Protein AF-A0A9X9INX4-F1 (afdb_monomer)

Nearest PDB structures (foldseek):
  6yf7-assembly1_AA  TM=2.722E-01  e=2.154E-01  Marine phage AC
  8p52-assembly1_A  TM=3.466E-01  e=1.085E+00  Photorhabdus luminescens
  8p51-assembly1_A  TM=3.355E-01  e=1.085E+00  Photorhabdus luminescens
  4akr-assembly2_D  TM=2.369E-01  e=4.981E-01  Dictyostelium discoideum AX2
  6hjl-assembly2_G  TM=2.284E-01  e=3.592E+00  synthetic construct

pLDDT: mean 87.38, std 13.31, range [47.88, 98.44]

Radius of gyration: 17.57 Å; Cα contacts (8 Å, |Δi|>4): 160; chains: 1; bounding box: 27×36×53 Å

Solvent-accessible surface area (backbone atoms only — not comparable to full-atom values): 6172 Å² total; per-residue (Å²): 117,72,64,62,56,51,49,55,51,30,59,75,66,72,48,88,83,85,82,60,66,69,50,77,49,69,43,86,91,72,54,38,27,42,38,39,32,53,40,85,45,92,92,65,50,36,26,35,43,35,45,32,26,60,44,80,44,74,47,88,45,96,95,51,74,57,74,42,77,41,64,76,40,70,36,62,44,66,86,30,48,69,67,56,50,51,52,52,52,51,28,61,75,72,65,37,59,65,59,51,40,70,76,40,97

Foldseek 3Di:
DVVVVVVVVCVVVVHDDDDFDWDKDADPVFGWIWIKTWDDDPVFTKIKIKIFGKDWDFDDDPPDTDTDIDGGDIFMDTRDGPVNVVVLVVCVVVVVVVVVVVVTD

Sequence (105 aa):
MKYLKQIEVAETRKMDIYFSPSLEVENKANKNGLTISAVGDPEDPEFYIFYKRPISVVKKQFFRKPQTVVEDYVSEITGQTKEDVIECLNALIKNDQEFLRRKIA

Organism: Bacteroides fragilis (NCBI:txid817)

Secondary structure (DSSP, 8-state):
-HHHHHHHHHHHTT-------EEEEE-TTT--EEEEEEEE-SSSEEEEEEEEEEEEEE--BTTB--EEEEEEEEEEEEEE-HHHHHHHHHHHHTT-HHHHHHHH-

Mean predicted aligned error: 7.77 Å

Structure (mmCIF, N/CA/C/O backbone):
data_AF-A0A9X9INX4-F1
#
_entry.id   AF-A0A9X9INX4-F1
#
loop_
_atom_site.group_PDB
_atom_site.id
_atom_site.type_symbol
_atom_site.label_atom_id
_atom_site.label_alt_id
_atom_site.label_comp_id
_atom_site.label_asym_id
_atom_site.label_entity_id
_atom_site.label_seq_id
_atom_site.pdbx_PDB_ins_code
_atom_site.Cartn_x
_atom_site.Cartn_y
_atom_site.Cartn_z
_atom_site.occupancy
_atom_site.B_iso_or_equiv
_atom_site.auth_seq_id
_atom_site.auth_comp_id
_atom_site.auth_asym_id
_atom_site.auth_atom_id
_atom_site.pdbx_PDB_model_num
ATOM 1 N N . MET A 1 1 ? -14.206 14.680 -11.399 1.00 47.88 1 MET A N 1
ATOM 2 C CA . MET A 1 1 ? -13.982 15.896 -12.221 1.00 47.88 1 MET A CA 1
ATOM 3 C C . MET A 1 1 ? -12.588 16.528 -12.090 1.00 47.88 1 MET A C 1
ATOM 5 O O . MET A 1 1 ? -12.174 17.180 -13.035 1.00 47.88 1 MET A O 1
ATOM 9 N N . LYS A 1 2 ? -11.834 16.355 -10.988 1.00 54.97 2 LYS A N 1
ATOM 10 C CA . LYS A 1 2 ? -10.494 16.969 -10.832 1.00 54.97 2 LYS A CA 1
ATOM 11 C C . LYS A 1 2 ? -9.425 16.394 -11.783 1.00 54.97 2 LYS A C 1
ATOM 13 O O . LYS A 1 2 ? -8.664 17.165 -12.350 1.00 54.97 2 LYS A O 1
ATOM 18 N N . TYR A 1 3 ? -9.417 15.075 -11.995 1.00 59.03 3 TYR A N 1
ATOM 19 C CA . TYR A 1 3 ? -8.435 14.391 -12.854 1.00 59.03 3 TYR A CA 1
ATOM 20 C C . TYR A 1 3 ? -8.625 14.672 -14.351 1.00 59.03 3 TYR A C 1
ATOM 22 O O . TYR A 1 3 ? -7.649 14.918 -15.044 1.00 59.03 3 TYR A O 1
ATOM 30 N N . LEU A 1 4 ? -9.873 14.751 -14.829 1.00 67.94 4 LEU A N 1
ATOM 31 C CA . LEU A 1 4 ? -10.187 15.128 -16.219 1.00 67.94 4 LEU A C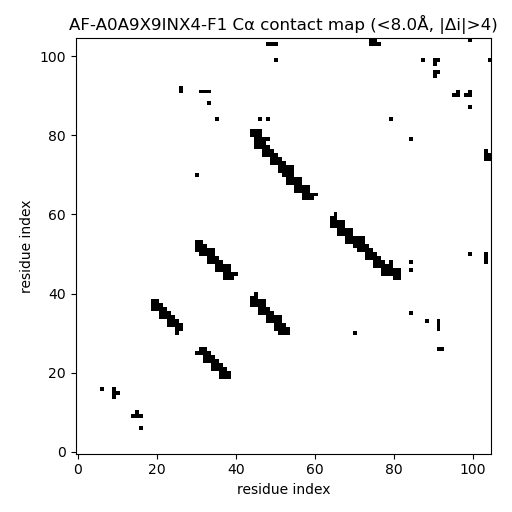A 1
ATOM 32 C C . LEU A 1 4 ? -9.595 16.496 -16.587 1.00 67.94 4 LEU A C 1
ATOM 34 O O . LEU A 1 4 ? -8.911 16.615 -17.593 1.00 67.94 4 LEU A O 1
ATOM 38 N N . LYS A 1 5 ? -9.739 17.494 -15.704 1.00 72.81 5 LYS A N 1
ATOM 39 C CA . LYS A 1 5 ? -9.116 18.814 -15.898 1.00 72.81 5 LYS A CA 1
ATOM 40 C C . LYS A 1 5 ? -7.586 18.772 -15.913 1.00 72.81 5 LYS A C 1
ATOM 42 O O . LYS A 1 5 ? -6.967 19.601 -16.566 1.00 72.81 5 LYS A O 1
ATOM 47 N N . GLN A 1 6 ? -6.959 17.865 -15.165 1.00 70.50 6 GLN A N 1
ATOM 48 C CA . GLN A 1 6 ? -5.498 17.730 -15.160 1.00 70.50 6 GLN A CA 1
ATOM 49 C C . GLN A 1 6 ? -4.988 17.070 -16.446 1.00 70.50 6 GLN A C 1
ATOM 51 O O . GLN A 1 6 ? -3.962 17.501 -16.963 1.00 70.50 6 GLN A O 1
ATOM 56 N N . ILE A 1 7 ? -5.735 16.100 -16.983 1.00 72.31 7 ILE A N 1
ATOM 57 C CA . ILE A 1 7 ? -5.468 15.470 -18.283 1.00 72.31 7 ILE A CA 1
ATOM 58 C C . ILE A 1 7 ? -5.603 16.503 -19.407 1.00 72.31 7 ILE A C 1
ATOM 60 O O . ILE A 1 7 ? -4.660 16.685 -20.167 1.00 72.31 7 ILE A O 1
ATOM 64 N N . GLU A 1 8 ? -6.698 17.271 -19.440 1.00 73.81 8 GLU A N 1
ATOM 65 C CA . GLU A 1 8 ? -6.905 18.346 -20.429 1.00 73.81 8 GLU A CA 1
ATOM 66 C C . GLU A 1 8 ? -5.768 19.388 -20.406 1.00 73.81 8 GLU A C 1
ATOM 68 O O . GLU A 1 8 ? -5.305 19.860 -21.447 1.00 73.81 8 GLU A O 1
ATOM 73 N N . VAL A 1 9 ? -5.276 19.747 -19.213 1.00 76.62 9 VAL A N 1
ATOM 74 C CA . VAL A 1 9 ? -4.145 20.677 -19.057 1.00 76.62 9 VAL A CA 1
ATOM 75 C C . VAL A 1 9 ? -2.829 20.059 -19.535 1.00 76.62 9 VAL A C 1
ATOM 77 O O . VAL A 1 9 ? -2.036 20.764 -20.161 1.00 76.62 9 VAL A O 1
ATOM 80 N N . ALA A 1 10 ? -2.583 18.778 -19.256 1.00 76.00 10 ALA A N 1
ATOM 81 C CA . ALA A 1 10 ? -1.392 18.069 -19.720 1.00 76.00 10 ALA A CA 1
ATOM 82 C C . ALA A 1 10 ? -1.381 17.924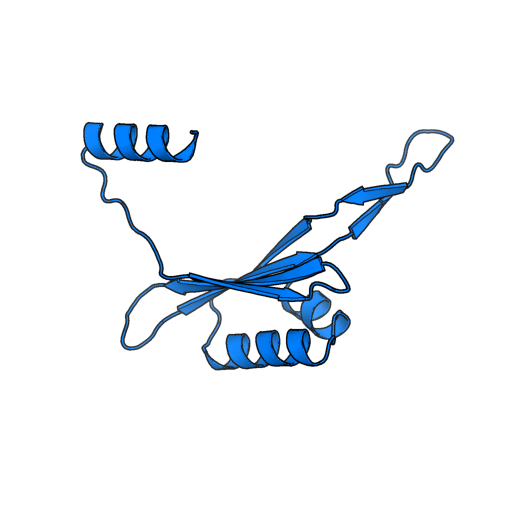 -21.251 1.00 76.00 10 ALA A C 1
ATOM 84 O O . ALA A 1 10 ? -0.370 18.251 -21.874 1.00 76.00 10 ALA A O 1
ATOM 85 N N . GLU A 1 11 ? -2.517 17.572 -21.861 1.00 73.38 11 GLU A N 1
ATOM 86 C CA . GLU A 1 11 ? -2.695 17.531 -23.320 1.00 73.38 11 GLU A CA 1
ATOM 87 C C . GLU A 1 11 ? -2.436 18.904 -23.953 1.00 73.38 11 GLU A C 1
ATOM 89 O O . GLU A 1 11 ? -1.642 19.027 -24.888 1.00 73.38 11 GLU A O 1
ATOM 94 N N . THR A 1 12 ? -3.023 19.968 -23.389 1.00 79.06 12 THR A N 1
ATOM 95 C CA . THR A 1 12 ? -2.820 21.350 -23.864 1.00 79.06 12 THR A CA 1
ATOM 96 C C . THR A 1 12 ? -1.351 21.776 -23.785 1.00 79.06 12 THR A C 1
ATOM 98 O O . THR A 1 12 ? -0.866 22.537 -24.623 1.00 79.06 12 THR A O 1
ATOM 101 N N . ARG A 1 13 ? -0.622 21.289 -22.775 1.00 81.38 13 ARG A N 1
ATOM 102 C CA . ARG A 1 13 ? 0.794 21.607 -22.540 1.00 81.38 13 ARG A CA 1
ATOM 103 C C . ARG A 1 13 ? 1.764 20.630 -23.207 1.00 81.38 13 ARG A C 1
ATOM 105 O O . ARG A 1 13 ? 2.966 20.799 -23.020 1.00 81.38 13 ARG A O 1
ATOM 112 N N . LYS A 1 14 ? 1.272 19.654 -23.983 1.00 79.12 14 LYS A N 1
ATOM 113 C CA . LYS A 1 14 ? 2.072 18.573 -24.590 1.00 79.12 14 LYS A CA 1
ATOM 114 C C . LYS A 1 14 ? 2.964 17.850 -23.571 1.00 79.12 14 LYS A C 1
ATOM 116 O O . LYS A 1 14 ? 4.119 17.551 -23.856 1.00 79.12 14 LYS A O 1
ATOM 121 N N . MET A 1 15 ? 2.451 17.643 -22.362 1.00 79.38 15 MET A N 1
ATOM 122 C CA . MET A 1 15 ? 3.145 16.869 -21.338 1.00 79.38 15 MET A CA 1
ATOM 123 C C . MET A 1 15 ? 2.822 15.390 -21.521 1.00 79.38 15 MET A C 1
ATOM 125 O O . MET A 1 15 ? 1.659 15.037 -21.717 1.00 79.38 15 MET A O 1
ATOM 129 N N . ASP A 1 16 ? 3.834 14.537 -21.401 1.00 75.81 16 ASP A N 1
ATOM 130 C CA . ASP A 1 16 ? 3.619 13.095 -21.357 1.00 75.81 16 ASP A CA 1
ATOM 131 C C . ASP A 1 16 ? 2.861 12.724 -20.077 1.00 75.81 16 ASP A C 1
ATOM 133 O O . ASP A 1 16 ? 3.225 13.131 -18.968 1.00 75.81 16 ASP A O 1
ATOM 137 N N . ILE A 1 17 ? 1.782 11.958 -20.235 1.00 70.62 17 ILE A N 1
ATOM 138 C CA . ILE A 1 17 ? 0.993 11.422 -19.127 1.00 70.62 17 ILE A CA 1
ATOM 139 C C . ILE A 1 17 ? 1.424 9.976 -18.919 1.00 70.62 17 ILE A C 1
ATOM 141 O O . ILE A 1 17 ? 1.172 9.117 -19.762 1.00 70.62 17 ILE A O 1
ATOM 145 N N . TYR A 1 18 ? 2.035 9.708 -17.772 1.00 72.31 18 TYR A N 1
ATOM 146 C CA . TYR A 1 18 ? 2.401 8.360 -17.360 1.00 72.31 18 TYR A CA 1
ATOM 147 C C . TYR A 1 18 ? 1.354 7.819 -16.394 1.00 72.31 18 TYR A C 1
ATOM 149 O O . TYR A 1 18 ? 0.893 8.522 -15.492 1.00 72.31 18 TYR A O 1
ATOM 157 N N . PHE A 1 19 ? 0.992 6.557 -16.576 1.00 76.62 19 PHE A N 1
ATOM 158 C CA . PHE A 1 19 ? 0.157 5.816 -15.646 1.00 76.62 19 PHE A CA 1
ATOM 159 C C . PHE A 1 19 ? 0.822 4.479 -15.353 1.00 76.62 19 PHE A C 1
ATOM 161 O O . PHE A 1 19 ? 1.429 3.871 -16.235 1.00 76.62 19 PHE A O 1
ATOM 168 N N . SER A 1 20 ? 0.695 4.025 -14.114 1.00 85.81 20 SER A N 1
ATOM 169 C CA . SER A 1 20 ? 1.059 2.671 -13.726 1.00 85.81 20 SER A CA 1
ATOM 170 C C . SER A 1 20 ? -0.190 1.807 -13.603 1.00 85.81 20 SER A C 1
ATOM 172 O O . SER A 1 20 ? -1.241 2.295 -13.174 1.00 85.81 20 SER A O 1
ATOM 174 N N . PRO A 1 21 ? -0.115 0.522 -13.977 1.00 91.88 21 PRO A N 1
ATOM 175 C CA . PRO A 1 21 ? -1.140 -0.427 -13.588 1.00 91.88 21 PRO A CA 1
ATOM 176 C C . PRO A 1 21 ? -1.137 -0.573 -12.062 1.00 91.88 21 PRO A C 1
ATOM 178 O O . PRO A 1 21 ? -0.080 -0.731 -11.440 1.00 91.88 21 PRO A O 1
ATOM 181 N N . SER A 1 22 ? -2.333 -0.553 -11.473 1.00 95.12 22 SER A N 1
ATOM 182 C CA . SER A 1 22 ? -2.516 -0.680 -10.028 1.00 95.12 22 SER A CA 1
ATOM 183 C C . SER A 1 22 ? -3.551 -1.742 -9.675 1.00 95.12 22 SER A C 1
ATOM 185 O O . SER A 1 22 ? -4.566 -1.894 -10.356 1.00 95.12 22 SER A O 1
ATOM 187 N N . LEU A 1 23 ? -3.304 -2.444 -8.572 1.00 96.06 23 LEU A N 1
ATOM 188 C CA . LEU A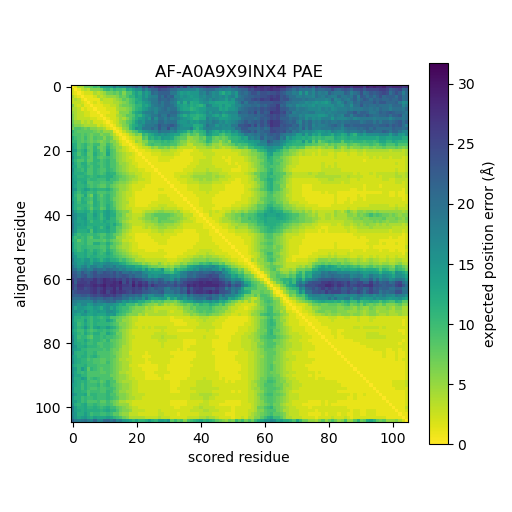 1 23 ? -4.226 -3.378 -7.936 1.00 96.06 23 LEU A CA 1
ATOM 189 C C . LEU A 1 23 ? -4.648 -2.817 -6.579 1.00 96.06 23 LEU A C 1
ATOM 191 O O . LEU A 1 23 ? -3.794 -2.457 -5.777 1.00 96.06 23 LEU A O 1
ATOM 195 N N . GLU A 1 24 ? -5.949 -2.805 -6.299 1.00 97.25 24 GLU A N 1
ATOM 196 C CA . GLU A 1 24 ? -6.492 -2.426 -4.992 1.00 97.25 24 GLU A CA 1
ATOM 197 C C . GLU A 1 24 ? -7.257 -3.596 -4.366 1.00 97.25 24 GLU A C 1
ATOM 199 O O . GLU A 1 24 ? -8.092 -4.231 -5.014 1.00 97.25 24 GLU A O 1
ATOM 204 N N . VAL A 1 25 ? -6.967 -3.880 -3.094 1.00 97.00 25 VAL A N 1
ATOM 205 C CA . VAL A 1 25 ? -7.614 -4.935 -2.307 1.00 97.00 25 VAL A CA 1
ATOM 206 C C . VAL A 1 25 ? -7.994 -4.383 -0.936 1.00 97.00 25 VAL A C 1
ATOM 208 O O . VAL A 1 25 ? -7.137 -3.894 -0.207 1.00 97.00 25 VAL A O 1
ATOM 211 N N . GLU A 1 26 ? -9.267 -4.510 -0.552 1.00 97.12 26 GLU A N 1
ATOM 212 C CA . GLU A 1 26 ? -9.787 -4.085 0.757 1.00 97.12 26 GLU A CA 1
ATOM 213 C C . GLU A 1 26 ? -10.353 -5.278 1.541 1.00 97.12 26 GLU A C 1
ATOM 215 O O . GLU A 1 26 ? -11.171 -6.057 1.040 1.00 97.12 26 GLU A O 1
ATOM 220 N N . ASN A 1 27 ? -9.991 -5.372 2.821 1.00 95.56 27 ASN A N 1
ATOM 221 C CA . ASN A 1 27 ? -10.693 -6.203 3.785 1.00 95.56 27 ASN A CA 1
ATOM 222 C C . ASN A 1 27 ? -11.988 -5.504 4.233 1.00 95.56 27 ASN A C 1
ATOM 224 O O . ASN A 1 27 ? -11.990 -4.589 5.060 1.00 95.56 27 ASN A O 1
ATOM 228 N N . LYS A 1 28 ? -13.122 -5.989 3.720 1.00 93.81 28 LYS A N 1
ATOM 229 C CA . LYS A 1 28 ? -14.448 -5.405 3.978 1.00 93.81 28 LYS A CA 1
ATOM 230 C C . LYS A 1 28 ? -14.856 -5.394 5.455 1.00 93.81 28 LYS A C 1
ATOM 232 O O . LYS A 1 28 ? -15.690 -4.571 5.823 1.00 93.81 28 LYS A O 1
ATOM 237 N N . ALA A 1 29 ? -14.305 -6.284 6.283 1.00 94.62 29 ALA A N 1
ATOM 238 C CA . ALA A 1 29 ? -14.675 -6.392 7.692 1.00 94.62 29 ALA A CA 1
ATOM 239 C C . ALA A 1 29 ? -14.062 -5.280 8.557 1.00 94.62 29 ALA A C 1
ATOM 241 O O . ALA A 1 29 ? -14.639 -4.921 9.578 1.00 94.62 29 ALA A O 1
ATOM 242 N N . ASN A 1 30 ? -12.904 -4.739 8.167 1.00 93.25 30 ASN A N 1
ATOM 243 C CA . ASN A 1 30 ? -12.158 -3.779 8.989 1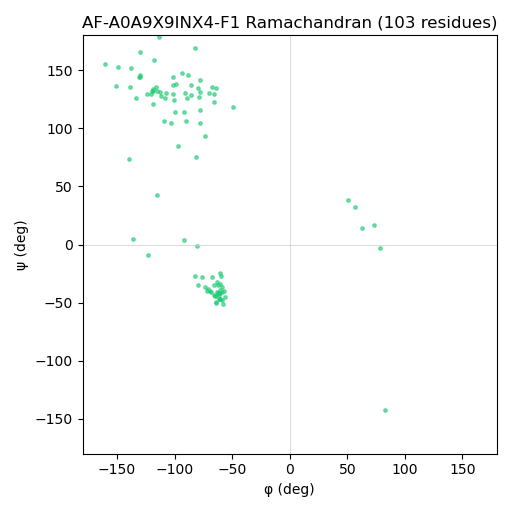.00 93.25 30 ASN A CA 1
ATOM 244 C C . ASN A 1 30 ? -11.599 -2.570 8.224 1.00 93.25 30 ASN A C 1
ATOM 246 O O . ASN A 1 30 ? -10.872 -1.777 8.819 1.00 93.25 30 ASN A O 1
ATOM 250 N N . LYS A 1 31 ? -11.903 -2.441 6.927 1.00 94.44 31 LYS A N 1
ATOM 251 C CA . LYS A 1 31 ? -11.526 -1.301 6.075 1.00 94.44 31 LYS A CA 1
ATOM 252 C C . LYS A 1 31 ? -10.026 -1.089 5.877 1.00 94.44 31 LYS A C 1
ATOM 254 O O . LYS A 1 31 ? -9.614 -0.047 5.381 1.00 94.44 31 LYS A O 1
ATOM 259 N N . ASN A 1 32 ? -9.209 -2.080 6.220 1.00 96.56 32 ASN A N 1
ATOM 260 C CA . ASN A 1 32 ? -7.797 -2.071 5.870 1.00 96.56 32 ASN A CA 1
ATOM 261 C C . ASN A 1 32 ? -7.658 -2.510 4.411 1.00 96.56 32 ASN A C 1
ATOM 263 O O . ASN A 1 32 ? -8.284 -3.488 3.999 1.00 96.56 32 ASN A O 1
ATOM 267 N N . GLY A 1 33 ? -6.842 -1.811 3.635 1.00 97.62 33 GLY A N 1
ATOM 268 C CA . GLY A 1 33 ? -6.648 -2.113 2.227 1.00 97.62 33 GLY A CA 1
ATOM 269 C C . GLY A 1 33 ? -5.259 -1.755 1.734 1.00 97.62 33 GLY A C 1
ATOM 270 O O . GLY A 1 33 ? -4.601 -0.871 2.279 1.00 97.62 33 GLY A O 1
ATOM 271 N N . LEU A 1 34 ? -4.821 -2.465 0.702 1.00 98.25 34 LEU A N 1
ATOM 272 C CA . LEU A 1 34 ? -3.578 -2.200 -0.001 1.00 98.25 34 LEU A CA 1
ATOM 273 C C . LEU A 1 34 ? -3.891 -1.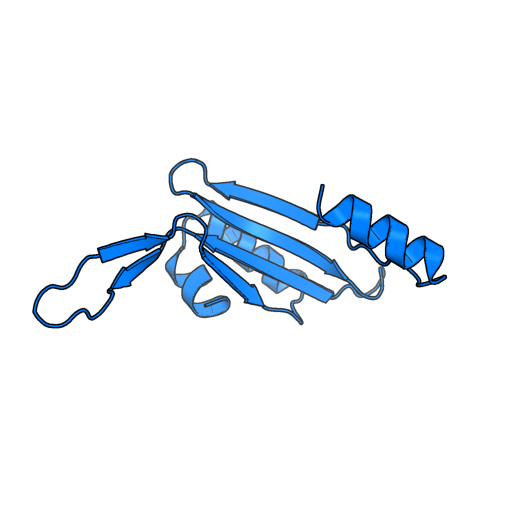782 -1.432 1.00 98.25 34 LEU A C 1
ATOM 275 O O . LEU A 1 34 ? -4.639 -2.473 -2.125 1.00 98.25 34 LEU A O 1
ATOM 279 N N . THR A 1 35 ? -3.272 -0.695 -1.873 1.00 98.12 35 THR A N 1
ATOM 280 C CA . THR A 1 35 ? -3.131 -0.373 -3.293 1.00 98.12 35 THR A CA 1
ATOM 281 C C . THR A 1 35 ? -1.676 -0.597 -3.673 1.00 98.12 35 THR A C 1
ATOM 283 O O . THR A 1 35 ? -0.778 -0.145 -2.970 1.00 98.12 35 THR A O 1
ATOM 286 N N . ILE A 1 36 ? -1.430 -1.319 -4.758 1.00 98.12 36 ILE A N 1
ATOM 287 C CA . ILE A 1 36 ? -0.092 -1.655 -5.241 1.00 98.12 36 ILE A CA 1
ATOM 288 C C . ILE A 1 36 ? 0.012 -1.177 -6.679 1.00 98.12 36 ILE A C 1
ATOM 290 O O . ILE A 1 36 ? -0.847 -1.521 -7.487 1.00 98.12 36 ILE A O 1
ATOM 294 N N . SER A 1 37 ? 1.061 -0.431 -7.001 1.00 97.00 37 SER A N 1
ATOM 295 C CA . SER A 1 37 ? 1.331 0.048 -8.358 1.00 97.00 37 SER A CA 1
ATOM 296 C C . SER A 1 37 ? 2.677 -0.474 -8.836 1.00 97.00 37 SER A C 1
ATOM 298 O O . SER A 1 37 ? 3.664 -0.308 -8.124 1.00 97.00 37 SER A O 1
ATOM 300 N N . ALA A 1 38 ? 2.719 -1.064 -10.032 1.00 95.75 38 ALA A N 1
ATOM 301 C CA . ALA A 1 38 ? 3.973 -1.442 -10.685 1.00 95.75 38 ALA A CA 1
ATOM 302 C C . ALA A 1 38 ? 4.480 -0.269 -11.533 1.00 95.75 38 ALA A C 1
ATOM 304 O O . ALA A 1 38 ? 3.739 0.260 -12.365 1.00 95.75 38 ALA A O 1
ATOM 305 N N . VAL A 1 39 ? 5.718 0.156 -11.311 1.00 93.06 39 VAL A N 1
ATOM 306 C CA . VAL A 1 39 ? 6.356 1.286 -11.995 1.00 93.06 39 VAL A CA 1
ATOM 307 C C . VAL A 1 39 ? 7.730 0.875 -12.528 1.00 93.06 39 VAL A C 1
ATOM 309 O O . VAL A 1 39 ? 8.280 -0.148 -12.129 1.00 93.06 39 VAL A O 1
ATOM 312 N N . GLY A 1 40 ? 8.303 1.691 -13.413 1.00 88.56 40 GLY A N 1
ATOM 313 C CA . GLY A 1 40 ? 9.637 1.440 -13.961 1.00 88.56 40 GLY A CA 1
ATOM 314 C C . GLY A 1 40 ? 9.629 0.451 -15.127 1.00 88.56 40 GLY A C 1
ATOM 315 O O . GLY A 1 40 ? 8.742 0.507 -15.981 1.00 88.56 40 GLY A O 1
ATOM 316 N N . ASP A 1 41 ? 10.655 -0.396 -15.187 1.00 88.25 41 ASP A N 1
ATOM 317 C CA . ASP A 1 41 ? 10.877 -1.338 -16.283 1.00 88.25 41 ASP A CA 1
ATOM 318 C C . ASP A 1 41 ? 9.958 -2.570 -16.149 1.00 88.25 41 ASP A C 1
ATOM 320 O O . ASP A 1 41 ? 9.887 -3.161 -15.073 1.00 88.25 41 ASP A O 1
ATOM 324 N N . PRO A 1 42 ? 9.243 -3.000 -17.203 1.00 87.31 42 PRO A N 1
ATOM 325 C CA . PRO A 1 42 ? 8.445 -4.224 -17.160 1.00 87.31 42 PRO A CA 1
ATOM 326 C C . PRO A 1 42 ? 9.234 -5.510 -16.853 1.00 87.31 42 PRO A C 1
ATOM 328 O O . PRO A 1 42 ? 8.635 -6.463 -16.348 1.00 87.31 42 PRO A O 1
ATOM 331 N N . GLU A 1 43 ? 10.529 -5.571 -17.180 1.00 91.69 43 GLU A N 1
ATOM 332 C CA . GLU A 1 43 ? 11.395 -6.725 -16.900 1.00 91.69 43 GLU A CA 1
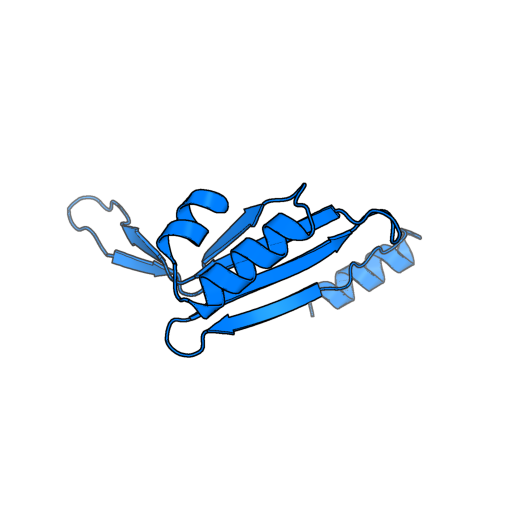ATOM 333 C C . GLU A 1 43 ? 11.937 -6.721 -15.461 1.00 91.69 43 GLU A C 1
ATOM 335 O O . GLU A 1 43 ? 12.173 -7.793 -14.900 1.00 91.69 43 GLU A O 1
ATOM 340 N N . ASP A 1 44 ? 12.068 -5.540 -14.851 1.00 92.19 44 ASP A N 1
ATOM 341 C CA . ASP A 1 44 ? 12.506 -5.342 -13.463 1.00 92.19 44 ASP A CA 1
ATOM 342 C C . ASP A 1 44 ? 11.677 -4.235 -12.778 1.00 92.19 44 ASP A C 1
ATOM 344 O O . ASP A 1 44 ? 12.134 -3.096 -12.623 1.00 92.19 44 ASP A O 1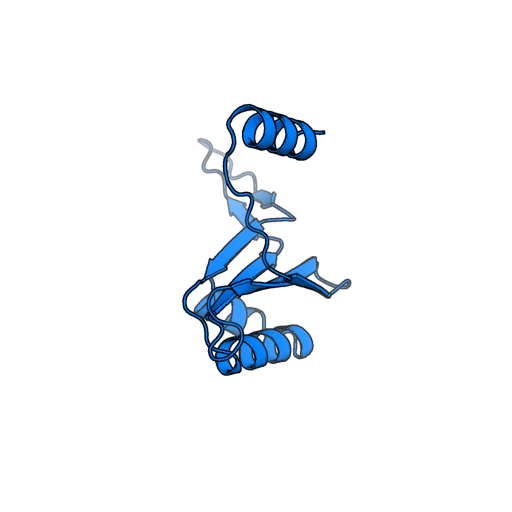
ATOM 348 N N . PRO A 1 45 ? 10.408 -4.527 -12.435 1.00 93.12 45 PRO A N 1
ATOM 349 C CA . PRO A 1 45 ? 9.500 -3.512 -11.930 1.00 93.12 45 PRO A CA 1
ATOM 350 C C . PRO A 1 45 ? 9.776 -3.178 -10.465 1.00 93.12 45 PRO A C 1
ATOM 352 O O . PRO A 1 45 ? 9.966 -4.056 -9.620 1.00 93.12 45 PRO A O 1
ATOM 355 N N . GLU A 1 46 ? 9.651 -1.895 -10.143 1.00 96.25 46 GLU A N 1
ATOM 356 C CA . GLU A 1 46 ? 9.571 -1.398 -8.773 1.00 96.25 46 GLU A CA 1
ATOM 357 C C . GLU A 1 46 ? 8.099 -1.260 -8.364 1.00 96.25 46 GLU A C 1
ATOM 359 O O . GLU A 1 46 ? 7.225 -0.954 -9.183 1.00 96.25 46 GLU A O 1
ATOM 364 N N . PHE A 1 47 ? 7.802 -1.466 -7.082 1.00 97.44 47 PHE A N 1
ATOM 365 C CA . PHE A 1 47 ? 6.443 -1.379 -6.564 1.00 97.44 47 PHE A CA 1
ATOM 366 C C . PHE A 1 47 ? 6.272 -0.248 -5.557 1.00 97.44 47 PH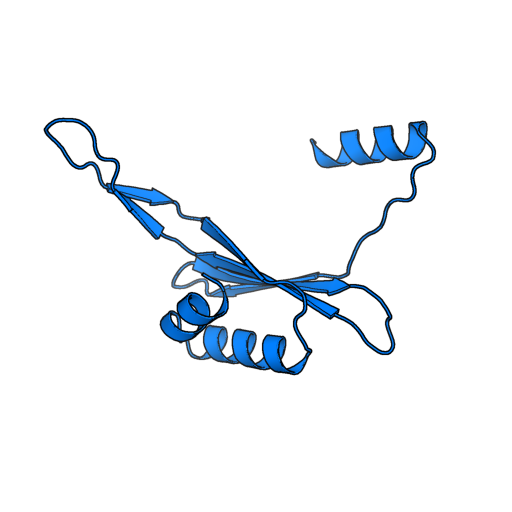E A C 1
ATOM 368 O O . PHE A 1 47 ? 7.067 -0.059 -4.633 1.00 97.44 47 PHE A O 1
ATOM 375 N N . TYR A 1 48 ? 5.173 0.484 -5.717 1.00 97.50 48 TYR A N 1
ATOM 376 C CA . TYR A 1 48 ? 4.668 1.411 -4.710 1.00 97.50 48 TYR A CA 1
ATOM 377 C C . TYR A 1 48 ? 3.512 0.735 -3.982 1.00 97.50 48 TYR A C 1
ATOM 379 O O . TYR A 1 48 ? 2.594 0.222 -4.625 1.00 97.50 48 TYR A O 1
ATOM 387 N N . ILE A 1 49 ? 3.550 0.734 -2.652 1.00 98.12 49 ILE A N 1
ATOM 388 C CA . ILE A 1 49 ? 2.537 0.115 -1.798 1.00 98.12 49 ILE A CA 1
ATOM 389 C C . ILE A 1 49 ? 1.907 1.200 -0.933 1.00 98.12 49 ILE A C 1
ATOM 391 O O . ILE A 1 49 ? 2.584 1.847 -0.136 1.00 98.12 49 ILE A O 1
ATOM 395 N N . PHE A 1 50 ? 0.596 1.362 -1.056 1.00 98.00 50 PHE A N 1
ATOM 396 C CA . PHE A 1 50 ? -0.211 2.275 -0.260 1.00 98.00 50 PHE A CA 1
ATOM 397 C C . PHE A 1 50 ? -1.056 1.460 0.712 1.00 98.00 50 PHE A C 1
ATOM 399 O O . PHE A 1 50 ? -1.793 0.565 0.299 1.00 98.00 50 PHE A O 1
ATOM 406 N N . TYR A 1 51 ? -0.974 1.776 1.999 1.00 97.75 51 TYR A N 1
ATOM 407 C CA . TYR A 1 51 ? -1.737 1.122 3.050 1.00 97.75 51 TYR A CA 1
ATOM 408 C C . TYR A 1 51 ? -2.811 2.047 3.608 1.00 97.75 51 TYR A C 1
ATOM 410 O O . TYR A 1 51 ? -2.531 2.968 4.380 1.00 97.75 51 TYR A O 1
ATOM 418 N N . LYS A 1 52 ? -4.056 1.755 3.235 1.00 97.06 52 LYS A N 1
ATOM 419 C CA . LYS A 1 52 ? -5.261 2.447 3.676 1.00 97.06 52 LYS A CA 1
ATOM 420 C C . LYS A 1 52 ? -5.839 1.778 4.922 1.00 97.06 52 LYS A C 1
ATOM 422 O O . LYS A 1 52 ? -6.012 0.561 4.934 1.00 97.06 52 LYS A O 1
ATOM 427 N N . ARG A 1 53 ? -6.150 2.553 5.964 1.00 95.56 53 ARG A N 1
ATOM 428 C CA . ARG A 1 53 ? -6.753 2.049 7.209 1.00 95.56 53 ARG A CA 1
ATOM 429 C C . ARG A 1 53 ? -7.439 3.142 8.038 1.00 95.56 53 ARG A C 1
ATOM 431 O O . ARG A 1 53 ? -6.982 4.286 8.016 1.00 95.56 53 ARG A O 1
ATOM 438 N N . PRO A 1 54 ? -8.416 2.782 8.885 1.00 93.56 54 PRO A N 1
ATOM 439 C CA . PRO A 1 54 ? -8.916 3.685 9.912 1.00 93.56 54 PRO A CA 1
ATOM 440 C C . PRO A 1 54 ? -7.855 3.961 10.987 1.00 93.56 54 PRO A C 1
ATOM 442 O O . PRO A 1 54 ? -7.209 3.034 11.489 1.00 93.56 54 PRO A O 1
ATOM 445 N N . ILE A 1 55 ? -7.700 5.224 11.395 1.00 91.62 55 ILE A N 1
ATOM 446 C CA . ILE A 1 55 ? -6.891 5.606 12.565 1.00 91.62 55 ILE A CA 1
ATOM 447 C C . ILE A 1 55 ? -7.661 6.532 13.509 1.00 91.62 55 ILE A C 1
ATOM 449 O O . ILE A 1 55 ? -8.426 7.396 13.082 1.00 91.62 55 ILE A O 1
ATOM 453 N N . SER A 1 56 ? -7.400 6.399 14.809 1.00 87.06 56 SER A N 1
ATOM 454 C CA . SER A 1 56 ? -7.903 7.324 15.826 1.00 87.06 56 SER A CA 1
ATOM 455 C C . SER A 1 56 ? -6.885 8.429 16.074 1.00 87.06 56 SER A C 1
ATOM 457 O O . SER A 1 56 ? -5.803 8.189 16.610 1.00 87.06 56 SER A O 1
ATOM 459 N N . VAL A 1 57 ? -7.242 9.660 15.723 1.00 80.69 57 VAL A N 1
ATOM 460 C CA . VAL A 1 57 ? -6.405 10.844 15.924 1.00 80.69 57 VAL A CA 1
ATOM 461 C C . VAL A 1 57 ? -6.889 11.589 17.164 1.00 80.69 57 VAL A C 1
ATOM 463 O O . VAL A 1 57 ? -8.059 11.964 17.278 1.00 80.69 57 VAL A O 1
ATOM 466 N N . VAL A 1 58 ? -5.986 11.822 18.117 1.00 74.19 58 VAL A N 1
ATOM 467 C CA . VAL A 1 58 ? -6.285 12.607 19.320 1.00 74.19 58 VAL A CA 1
ATOM 468 C C . VAL A 1 58 ? -5.968 14.071 19.038 1.00 74.19 58 VAL A C 1
ATOM 470 O O . VAL A 1 58 ? -4.801 14.464 19.015 1.00 74.19 58 VAL A O 1
ATOM 473 N N . LYS A 1 59 ? -6.994 14.909 18.867 1.00 63.69 59 LYS A N 1
ATOM 474 C CA . LYS A 1 59 ? -6.788 16.361 18.808 1.00 63.69 59 LYS A CA 1
ATOM 475 C C . LYS A 1 59 ? -6.598 16.888 20.230 1.00 63.69 59 LYS A C 1
ATOM 477 O O . LYS A 1 59 ? -7.503 16.808 21.060 1.00 63.69 59 LYS A O 1
ATOM 482 N N . LYS A 1 60 ? -5.413 17.428 20.532 1.00 58.75 60 LYS A N 1
ATOM 483 C CA . LYS A 1 60 ? -5.188 18.183 21.773 1.00 58.75 60 LYS A CA 1
ATOM 484 C C . LYS A 1 60 ? -5.873 19.543 21.637 1.00 58.75 60 LYS A C 1
ATOM 486 O O . LYS A 1 60 ? -5.284 20.479 21.111 1.00 58.75 60 LYS A O 1
ATOM 491 N N . GLN A 1 61 ? -7.111 19.647 22.107 1.00 55.00 61 GLN A N 1
ATOM 492 C CA . GLN A 1 61 ? -7.746 20.934 22.373 1.00 55.00 61 GLN A CA 1
ATOM 493 C C . GLN A 1 61 ? -7.692 21.181 23.885 1.00 55.00 61 GLN A C 1
ATOM 495 O O . GLN A 1 61 ? -7.866 20.254 24.680 1.00 55.00 61 GLN A O 1
ATOM 500 N N . PHE A 1 62 ? -7.362 22.410 24.284 1.00 52.31 62 PHE A N 1
ATOM 501 C CA . PHE A 1 62 ? -7.252 22.809 25.686 1.00 52.31 62 PHE A CA 1
ATOM 502 C C . PHE A 1 62 ? -8.513 22.355 26.456 1.00 52.31 62 PHE A C 1
ATOM 504 O O . PHE A 1 62 ? -9.623 22.756 26.126 1.00 52.31 62 PHE A O 1
ATOM 511 N N . PHE A 1 63 ? -8.314 21.482 27.452 1.00 59.16 63 PHE A N 1
ATOM 512 C CA . PHE A 1 63 ? -9.300 20.920 28.396 1.00 59.16 63 PHE A CA 1
ATOM 513 C C . PHE A 1 63 ? -10.243 19.782 27.952 1.00 59.16 63 PHE A C 1
ATOM 515 O O . PHE A 1 63 ? -10.926 19.221 28.809 1.00 59.16 63 PHE A O 1
ATOM 522 N N . ARG A 1 64 ? -10.239 19.317 26.695 1.00 60.59 64 ARG A N 1
ATOM 523 C CA . ARG A 1 64 ? -10.955 18.078 26.310 1.00 60.59 64 ARG A CA 1
ATOM 524 C C . ARG A 1 64 ? -10.248 17.407 25.134 1.00 60.59 64 ARG A C 1
ATOM 526 O O . ARG A 1 64 ? -9.841 18.086 24.201 1.00 60.59 64 ARG A O 1
ATOM 533 N N . LYS A 1 65 ? -10.082 16.080 25.177 1.00 62.78 65 LYS A N 1
ATOM 534 C CA . LYS A 1 65 ? -9.471 15.283 24.095 1.00 62.78 65 LYS A CA 1
ATOM 535 C C . LYS A 1 65 ? -10.572 14.668 23.217 1.00 62.78 65 LYS A C 1
ATOM 537 O O . LYS A 1 65 ? -10.962 13.533 23.490 1.00 62.78 65 LYS A O 1
ATOM 542 N N . PRO A 1 66 ? -11.124 15.361 22.206 1.00 63.78 66 PRO A N 1
ATOM 543 C CA . PRO A 1 66 ? -11.966 14.692 21.225 1.00 63.78 66 PRO A CA 1
ATOM 544 C C . PRO A 1 66 ? -11.105 13.709 20.416 1.00 63.78 66 PRO A C 1
ATOM 546 O O . PRO A 1 66 ? -10.097 14.093 19.815 1.00 63.78 66 PRO A O 1
ATOM 549 N N . GLN A 1 67 ? -11.485 12.431 20.429 1.00 68.00 67 GLN A N 1
ATOM 550 C CA . GLN A 1 67 ? -10.976 11.449 19.473 1.00 68.00 67 GLN A CA 1
ATOM 551 C C . GLN A 1 67 ? -11.729 11.640 18.157 1.00 68.00 67 GLN A C 1
ATOM 553 O O . GLN A 1 67 ? -12.957 11.680 18.142 1.00 68.00 67 GLN A O 1
ATOM 558 N N . THR A 1 68 ? -11.000 11.808 17.059 1.00 81.06 68 THR A N 1
ATOM 559 C CA . THR A 1 68 ? -11.563 11.814 15.704 1.00 81.06 68 THR A CA 1
ATOM 560 C C . THR A 1 68 ? -11.059 10.572 14.990 1.00 81.06 68 THR A C 1
ATOM 562 O O . THR A 1 68 ? -9.852 10.342 14.967 1.00 81.06 68 THR A O 1
ATOM 565 N N . VAL A 1 69 ? -11.961 9.781 14.413 1.00 83.56 69 VAL A N 1
ATOM 566 C CA . VAL A 1 69 ? -11.577 8.672 13.535 1.00 83.56 69 VAL A CA 1
ATOM 567 C C . VAL A 1 69 ? -11.404 9.222 12.123 1.00 83.56 69 VAL A C 1
ATOM 569 O O . VAL A 1 69 ? -12.268 9.937 11.619 1.00 83.56 69 VAL A O 1
ATOM 572 N N . VAL A 1 70 ? -10.260 8.933 11.511 1.00 87.38 70 VAL A N 1
ATOM 573 C CA . VAL A 1 70 ? -10.014 9.148 10.084 1.00 87.38 70 VAL A CA 1
ATOM 574 C C . VAL A 1 70 ? -10.116 7.779 9.430 1.00 87.38 70 VAL A C 1
ATOM 576 O O . VAL A 1 70 ? -9.220 6.961 9.608 1.00 87.38 70 VAL A O 1
ATOM 579 N N . GLU A 1 71 ? -11.223 7.527 8.733 1.00 86.88 71 GLU A N 1
ATOM 580 C CA . GLU A 1 71 ? -11.553 6.211 8.155 1.00 86.88 71 GLU A CA 1
ATOM 581 C C . GLU A 1 71 ? -10.579 5.784 7.047 1.00 86.88 71 GLU A C 1
ATOM 583 O O . GLU A 1 71 ? -10.227 4.614 6.933 1.00 86.88 71 GLU A O 1
ATOM 588 N N . ASP A 1 72 ? -10.097 6.748 6.262 1.00 89.81 72 ASP A N 1
ATOM 589 C CA . ASP A 1 72 ? -9.327 6.507 5.040 1.00 89.81 72 ASP A CA 1
ATOM 590 C C . ASP A 1 72 ? -7.889 7.035 5.156 1.00 89.81 72 ASP A C 1
ATOM 592 O O . ASP A 1 72 ? -7.381 7.692 4.247 1.00 89.81 72 ASP A O 1
ATOM 596 N N . TYR A 1 73 ? -7.222 6.817 6.292 1.00 93.81 73 TYR A N 1
ATOM 597 C CA . TYR A 1 73 ? -5.825 7.226 6.423 1.00 93.81 73 TYR A CA 1
ATOM 598 C C . TYR A 1 73 ? -4.928 6.342 5.558 1.00 93.81 73 TYR A C 1
ATOM 600 O O . TYR A 1 73 ? -5.011 5.117 5.626 1.00 93.81 73 TYR A O 1
ATOM 608 N N . VAL A 1 74 ? -4.059 6.966 4.766 1.00 95.62 74 VAL A N 1
ATOM 609 C CA . VAL A 1 74 ? -3.154 6.284 3.838 1.00 95.62 74 VAL A CA 1
ATOM 610 C C . VAL A 1 74 ? -1.713 6.601 4.217 1.00 95.62 74 VAL A C 1
ATOM 612 O O . VAL A 1 74 ? -1.368 7.764 4.423 1.00 95.62 74 VAL A O 1
ATOM 615 N N . SER A 1 75 ? -0.882 5.565 4.299 1.00 96.81 75 SER A N 1
ATOM 616 C CA . SER A 1 75 ? 0.579 5.683 4.282 1.00 96.81 75 SER A CA 1
ATOM 617 C C . SER A 1 75 ? 1.142 4.944 3.070 1.00 96.81 75 SER A C 1
ATOM 619 O O . SER A 1 75 ? 0.456 4.092 2.507 1.00 96.81 75 SER A O 1
ATOM 621 N N . GLU A 1 76 ? 2.357 5.276 2.645 1.00 96.88 76 GLU A N 1
ATOM 622 C CA . GLU A 1 76 ? 2.954 4.720 1.429 1.00 96.88 76 GLU A CA 1
ATOM 623 C C . GLU A 1 76 ? 4.426 4.362 1.622 1.00 96.88 76 GLU A C 1
ATOM 625 O O . GLU A 1 76 ? 5.129 4.967 2.431 1.00 96.88 76 GLU A O 1
ATOM 630 N N . ILE A 1 77 ? 4.878 3.379 0.850 1.00 97.88 77 ILE A N 1
ATOM 631 C CA . ILE A 1 77 ? 6.281 3.007 0.703 1.00 97.88 77 ILE A CA 1
ATOM 632 C C . ILE A 1 77 ? 6.563 2.705 -0.774 1.00 97.88 77 ILE A C 1
ATOM 634 O O . ILE A 1 77 ? 5.773 2.041 -1.446 1.00 97.88 77 ILE A O 1
ATOM 638 N N . THR A 1 78 ? 7.684 3.210 -1.281 1.00 96.94 78 THR A N 1
ATOM 639 C CA . THR A 1 78 ? 8.166 3.008 -2.658 1.00 96.94 78 THR A CA 1
ATOM 640 C C . THR A 1 78 ? 9.453 2.180 -2.645 1.00 96.94 78 THR A C 1
ATOM 642 O O . THR A 1 78 ? 9.929 1.799 -1.573 1.00 96.94 78 THR A O 1
ATOM 645 N N . GLY A 1 79 ? 10.040 1.862 -3.796 1.00 96.25 79 GLY A N 1
ATOM 646 C CA . GLY A 1 79 ? 11.279 1.078 -3.854 1.00 96.25 79 GLY A CA 1
ATOM 647 C C . GLY A 1 79 ? 11.090 -0.396 -3.533 1.00 96.25 79 GLY A C 1
ATOM 648 O O . GLY A 1 79 ? 12.056 -1.050 -3.155 1.00 96.25 79 GLY A O 1
ATOM 649 N N . GLN A 1 80 ? 9.853 -0.901 -3.568 1.00 97.88 80 GLN A N 1
ATOM 650 C CA . GLN A 1 80 ? 9.554 -2.242 -3.080 1.00 97.88 80 GLN A CA 1
ATOM 651 C C . GLN A 1 80 ? 9.734 -3.286 -4.172 1.00 97.88 80 GLN A C 1
ATOM 653 O O . GLN A 1 80 ? 9.444 -3.044 -5.343 1.00 97.88 80 GLN A O 1
ATOM 658 N N . THR A 1 81 ? 10.180 -4.465 -3.755 1.00 97.31 81 THR A N 1
ATOM 659 C CA . THR A 1 81 ? 10.308 -5.640 -4.616 1.00 97.31 81 THR A CA 1
ATOM 660 C C . THR A 1 81 ? 8.975 -6.372 -4.755 1.00 97.31 81 THR A C 1
ATOM 662 O O . THR A 1 81 ? 8.015 -6.142 -4.009 1.00 97.31 81 THR A O 1
ATOM 665 N N . LYS A 1 82 ? 8.910 -7.322 -5.690 1.00 96.19 82 LYS A N 1
ATOM 666 C CA . LYS A 1 82 ? 7.771 -8.238 -5.803 1.00 96.19 82 LYS A CA 1
ATOM 667 C C . LYS A 1 82 ? 7.563 -9.044 -4.514 1.00 96.19 82 LYS A C 1
ATOM 669 O O . LYS A 1 82 ? 6.423 -9.301 -4.124 1.00 96.19 82 LYS A O 1
ATOM 674 N N . GLU A 1 83 ? 8.640 -9.439 -3.847 1.00 98.06 83 GLU A N 1
ATOM 675 C CA . GLU A 1 83 ? 8.615 -10.188 -2.593 1.00 98.06 83 GLU A CA 1
ATOM 676 C C . GLU A 1 83 ? 7.991 -9.355 -1.465 1.00 98.06 83 GLU A C 1
ATOM 678 O O . GLU A 1 83 ? 7.100 -9.848 -0.772 1.00 98.06 83 GLU A O 1
ATOM 683 N N . ASP A 1 84 ? 8.355 -8.074 -1.350 1.00 98.06 84 ASP A N 1
ATOM 684 C CA . ASP A 1 84 ? 7.741 -7.142 -0.391 1.00 98.06 84 ASP A CA 1
ATOM 685 C C . ASP A 1 84 ? 6.224 -7.013 -0.612 1.00 98.06 84 ASP A C 1
ATOM 687 O O . ASP A 1 84 ? 5.439 -7.000 0.344 1.00 98.06 84 ASP A O 1
ATOM 691 N N . VAL A 1 85 ? 5.788 -6.956 -1.877 1.00 97.88 85 VAL A N 1
ATOM 692 C CA . VAL A 1 85 ? 4.361 -6.934 -2.238 1.00 97.88 85 VAL A CA 1
ATOM 693 C C . VAL A 1 85 ? 3.660 -8.208 -1.772 1.00 97.88 85 VAL A C 1
ATOM 695 O O . VAL A 1 85 ? 2.585 -8.139 -1.170 1.00 97.88 85 VAL A O 1
ATOM 698 N N . ILE A 1 86 ? 4.258 -9.375 -2.027 1.00 98.19 86 ILE A N 1
ATOM 699 C CA . ILE A 1 86 ? 3.711 -10.672 -1.614 1.00 98.19 86 ILE A CA 1
ATOM 700 C C . ILE A 1 86 ? 3.605 -10.751 -0.086 1.00 98.19 86 ILE A C 1
ATOM 702 O O . ILE A 1 86 ? 2.591 -11.227 0.431 1.00 98.19 86 ILE A O 1
ATOM 706 N N . GLU A 1 87 ? 4.607 -10.273 0.652 1.00 98.44 87 GLU A N 1
ATOM 707 C CA . GLU A 1 87 ? 4.562 -10.213 2.115 1.00 98.44 87 GLU A CA 1
ATOM 708 C C . GLU A 1 87 ? 3.412 -9.334 2.614 1.00 98.44 87 GLU A C 1
ATOM 710 O O . GLU A 1 87 ? 2.629 -9.767 3.464 1.00 98.44 87 GLU A O 1
ATOM 715 N N . CYS A 1 88 ? 3.248 -8.139 2.044 1.00 98.31 88 CYS A N 1
ATOM 716 C CA . CYS A 1 88 ? 2.174 -7.224 2.425 1.00 98.31 88 CYS A CA 1
ATOM 717 C C . CYS A 1 88 ? 0.786 -7.807 2.108 1.00 98.31 88 CYS A C 1
ATOM 719 O O . CYS A 1 88 ? -0.109 -7.773 2.955 1.00 98.31 88 CYS A O 1
ATOM 721 N N . LEU A 1 89 ? 0.599 -8.407 0.928 1.00 98.19 89 LEU A N 1
ATOM 722 C CA . LEU A 1 89 ? -0.657 -9.074 0.567 1.00 98.19 89 LEU A CA 1
ATOM 723 C C . LEU A 1 89 ? -0.976 -10.237 1.513 1.00 98.19 89 LEU A C 1
ATOM 725 O O . LEU A 1 89 ? -2.110 -10.367 1.975 1.00 98.19 89 LEU A O 1
ATOM 729 N N . ASN A 1 90 ? 0.020 -11.055 1.856 1.00 98.38 90 ASN A N 1
ATOM 730 C CA . ASN A 1 90 ? -0.151 -12.137 2.822 1.00 98.38 90 ASN A CA 1
ATOM 731 C C . ASN A 1 90 ? -0.511 -11.617 4.217 1.00 98.38 90 ASN A C 1
ATOM 733 O O . ASN A 1 90 ? -1.371 -12.202 4.877 1.00 98.38 90 ASN A O 1
ATOM 737 N N . ALA A 1 91 ? 0.112 -10.526 4.665 1.00 98.19 91 ALA A N 1
ATOM 738 C CA . ALA A 1 91 ? -0.228 -9.885 5.929 1.00 98.19 91 ALA A CA 1
ATOM 739 C C . ALA A 1 91 ? -1.676 -9.364 5.920 1.00 98.19 91 ALA A C 1
ATOM 741 O O . ALA A 1 91 ? -2.412 -9.608 6.875 1.00 98.19 91 ALA A O 1
ATOM 742 N N . LEU A 1 92 ? -2.135 -8.754 4.82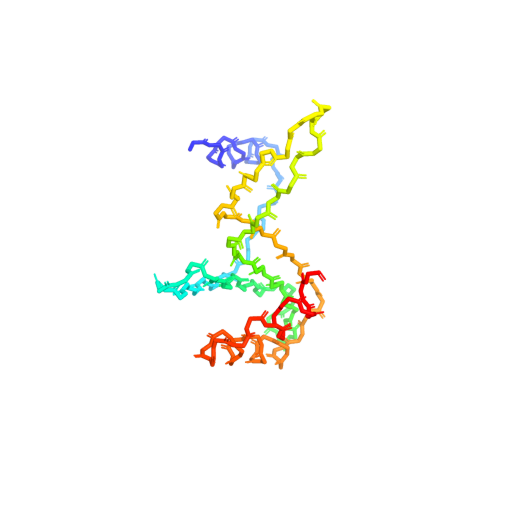0 1.00 97.56 92 LEU A N 1
ATOM 743 C CA . LEU A 1 92 ? -3.530 -8.326 4.667 1.00 97.56 92 LEU A CA 1
ATOM 744 C C . LEU A 1 92 ? -4.506 -9.512 4.747 1.00 97.56 92 LEU A C 1
ATOM 746 O O . LEU A 1 92 ? -5.487 -9.450 5.490 1.00 97.56 92 LEU A O 1
ATOM 750 N N . ILE A 1 93 ? -4.219 -10.607 4.031 1.00 97.44 93 ILE A N 1
ATOM 751 C CA . ILE A 1 93 ? -5.038 -11.835 4.027 1.00 97.44 93 ILE A CA 1
ATOM 752 C C . ILE A 1 93 ? -5.118 -12.454 5.428 1.00 97.44 93 ILE A C 1
ATOM 754 O O . ILE A 1 93 ? -6.188 -12.879 5.861 1.00 97.44 93 ILE A O 1
ATOM 758 N N . LYS A 1 94 ? -3.997 -12.482 6.155 1.00 97.75 94 LYS A N 1
ATOM 759 C CA . LYS A 1 94 ? -3.910 -13.018 7.524 1.00 97.75 94 LYS A CA 1
ATOM 760 C C . LYS A 1 94 ? -4.404 -12.042 8.594 1.00 97.75 94 LYS A C 1
ATOM 762 O O . LYS A 1 94 ? -4.410 -12.394 9.771 1.00 97.75 94 LYS A O 1
ATOM 767 N N . ASN A 1 95 ? -4.826 -10.841 8.198 1.00 97.06 95 ASN A N 1
ATOM 768 C CA . ASN A 1 95 ? -5.199 -9.749 9.089 1.00 97.06 95 ASN A CA 1
ATOM 769 C C . ASN A 1 95 ? -4.081 -9.339 10.077 1.00 97.06 95 ASN A C 1
ATOM 771 O O . ASN A 1 95 ? -4.355 -8.901 11.195 1.00 97.06 95 ASN A O 1
ATOM 775 N N . ASP A 1 96 ? -2.819 -9.460 9.661 1.00 97.69 96 ASP A N 1
ATOM 776 C CA . ASP A 1 96 ? -1.643 -9.022 10.418 1.00 97.69 96 ASP A CA 1
ATOM 777 C C . ASP A 1 96 ? -1.418 -7.512 10.232 1.00 97.69 96 ASP A C 1
ATOM 779 O O . ASP A 1 96 ? -0.562 -7.037 9.481 1.00 97.69 96 ASP A O 1
ATOM 783 N N . GLN A 1 97 ? -2.264 -6.735 10.905 1.00 95.56 97 GLN A N 1
ATOM 784 C CA . GLN A 1 97 ? -2.256 -5.275 10.824 1.00 95.56 97 GLN A CA 1
ATOM 785 C C . GLN A 1 97 ? -0.999 -4.659 11.447 1.00 95.56 97 GLN A C 1
ATOM 787 O O . GLN A 1 97 ? -0.585 -3.576 11.032 1.00 95.56 97 GLN A O 1
ATOM 792 N N . GLU A 1 98 ? -0.396 -5.329 12.431 1.00 96.38 98 GLU A N 1
ATOM 793 C CA . GLU A 1 98 ? 0.812 -4.858 13.112 1.00 96.38 98 GLU A CA 1
ATOM 794 C C . GLU A 1 98 ? 2.037 -4.966 12.204 1.00 96.38 98 GLU A C 1
ATOM 796 O O . GLU A 1 98 ? 2.832 -4.026 12.143 1.00 96.38 98 GLU A O 1
ATOM 801 N N . PHE A 1 99 ? 2.158 -6.048 11.426 1.00 98.12 99 PHE A N 1
ATOM 802 C CA . PHE A 1 99 ? 3.173 -6.135 10.378 1.00 98.12 99 PHE A CA 1
ATOM 803 C C . PHE A 1 99 ? 3.030 -4.993 9.367 1.00 98.12 99 PHE A C 1
ATOM 805 O O . PHE A 1 99 ? 3.996 -4.271 9.119 1.00 98.12 99 PHE A O 1
ATOM 812 N N . LEU A 1 100 ? 1.820 -4.791 8.830 1.00 97.44 100 LEU A N 1
ATOM 813 C CA . LEU A 1 100 ? 1.563 -3.752 7.827 1.00 97.44 100 LEU A CA 1
ATOM 814 C C . LEU A 1 100 ? 1.863 -2.348 8.363 1.00 97.44 100 LEU A C 1
ATOM 816 O O . LEU A 1 100 ? 2.431 -1.521 7.655 1.00 97.44 100 LEU A O 1
ATOM 820 N N . ARG A 1 101 ? 1.530 -2.082 9.632 1.00 95.38 101 ARG A N 1
ATOM 821 C CA . ARG A 1 101 ? 1.883 -0.823 10.299 1.00 95.38 101 ARG A CA 1
ATOM 822 C C . ARG A 1 101 ? 3.391 -0.675 10.425 1.00 95.38 101 ARG A C 1
ATOM 824 O O . ARG A 1 101 ? 3.918 0.338 10.011 1.00 95.38 101 ARG A O 1
ATOM 831 N N . ARG A 1 102 ? 4.107 -1.675 10.931 1.00 97.06 102 ARG A N 1
ATOM 832 C CA . ARG A 1 102 ? 5.564 -1.569 11.094 1.00 97.06 102 ARG A CA 1
ATOM 833 C C . ARG A 1 102 ? 6.303 -1.392 9.763 1.00 97.06 102 ARG A C 1
ATOM 835 O O . ARG A 1 102 ? 7.335 -0.734 9.734 1.00 97.06 102 ARG A O 1
ATOM 842 N N . LYS A 1 103 ? 5.820 -2.023 8.690 1.00 96.94 103 LYS A N 1
ATOM 843 C CA . LYS A 1 103 ? 6.466 -1.992 7.370 1.00 96.94 103 LYS A CA 1
ATOM 844 C C . LYS A 1 103 ? 6.172 -0.700 6.595 1.00 96.94 103 LYS A C 1
ATOM 846 O O . LYS A 1 103 ? 7.042 -0.262 5.853 1.00 96.94 103 LYS A O 1
ATOM 851 N N . ILE A 1 104 ? 4.972 -0.124 6.741 1.00 95.81 104 ILE A N 1
ATOM 852 C CA . ILE A 1 104 ? 4.452 0.935 5.847 1.00 95.81 104 ILE A CA 1
ATOM 853 C C . ILE A 1 104 ? 4.077 2.234 6.599 1.00 95.81 104 ILE A C 1
ATOM 855 O O . ILE A 1 104 ? 3.718 3.222 5.959 1.00 95.81 104 ILE A O 1
ATOM 859 N N . ALA A 1 105 ? 4.063 2.257 7.938 1.00 81.25 105 ALA A N 1
ATOM 860 C CA . ALA A 1 105 ? 3.618 3.403 8.749 1.00 81.25 105 ALA A CA 1
ATOM 861 C C . ALA A 1 105 ? 4.740 4.100 9.519 1.00 81.25 105 ALA A C 1
ATOM 863 O O . ALA A 1 105 ? 5.709 3.421 9.920 1.00 81.25 105 ALA A O 1
#